Protein AF-A0ABD1NYZ4-F1 (afdb_monomer)

pLDDT: mean 73.75, std 17.17, range [39.59, 96.56]

InterPro domains:
  IPR001878 Zinc finger, CCHC-type [PS50158] (112-127)
  IPR036875 Zinc finger, CCHC-type superfamily [SSF57756] (97-130)

Sequence (150 aa):
MISYLRKKQVLLLPDKYILLRWTKNAKLGYPDDLTAGLSTDDSSSTSLMARHGLLSHKASLIVDDAALTDERSEFLIDSVNIQDPSAVRAKGCGKRLKSGKEKSISKQNSQCRICGQHGHDKRTCPQRSNTEVDQRDDAQDDGTQFYGGD

Structure (mmCIF, N/CA/C/O backbone):
data_AF-A0ABD1NYZ4-F1
#
_entry.id   AF-A0ABD1NYZ4-F1
#
loop_
_atom_site.group_PDB
_atom_site.id
_atom_site.type_symbol
_atom_site.label_atom_id
_atom_site.label_alt_id
_atom_site.label_comp_id
_atom_site.label_asym_id
_atom_site.label_entity_id
_atom_site.label_seq_id
_atom_site.pdbx_PDB_ins_code
_atom_site.Cartn_x
_atom_site.Cartn_y
_atom_site.Cartn_z
_atom_site.occupancy
_atom_site.B_iso_or_equiv
_atom_site.auth_seq_id
_atom_site.auth_comp_id
_atom_site.auth_asym_id
_atom_site.auth_atom_id
_atom_site.pdbx_PDB_model_num
ATOM 1 N N . MET A 1 1 ? -37.259 -21.248 12.635 1.00 60.16 1 MET A N 1
ATOM 2 C CA . MET A 1 1 ? -37.062 -20.158 11.646 1.00 60.16 1 MET A CA 1
ATOM 3 C C . MET A 1 1 ? -36.681 -20.694 10.258 1.00 60.16 1 MET A C 1
ATOM 5 O O . MET A 1 1 ? -37.378 -20.382 9.302 1.00 60.16 1 MET A O 1
ATOM 9 N N . ILE A 1 2 ? -35.682 -21.583 10.135 1.00 54.03 2 ILE A N 1
ATOM 10 C CA . ILE A 1 2 ? -35.291 -22.234 8.857 1.00 54.03 2 ILE A CA 1
ATOM 11 C C . ILE A 1 2 ? -36.443 -23.043 8.217 1.00 54.03 2 ILE A C 1
ATOM 13 O O . ILE A 1 2 ? -36.623 -23.031 7.001 1.00 54.03 2 ILE A O 1
ATOM 17 N N . SER A 1 3 ? -37.293 -23.676 9.029 1.00 61.88 3 SER A N 1
ATOM 18 C CA . SER A 1 3 ? -38.433 -24.483 8.566 1.00 61.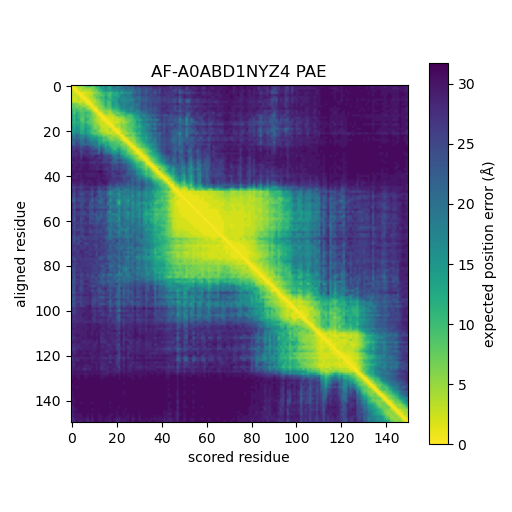88 3 SER A CA 1
ATOM 19 C C . SER A 1 3 ? -39.515 -23.668 7.838 1.00 61.88 3 SER A C 1
ATOM 21 O O . SER A 1 3 ? -40.127 -24.162 6.894 1.00 61.88 3 SER A O 1
ATOM 23 N N . TYR A 1 4 ? -39.728 -22.404 8.228 1.00 66.62 4 TYR A N 1
ATOM 24 C CA . TYR A 1 4 ? -40.695 -21.508 7.576 1.00 66.62 4 TYR A CA 1
ATOM 25 C C . TYR A 1 4 ? -40.203 -21.058 6.192 1.00 66.62 4 TYR A C 1
ATOM 27 O O . TYR A 1 4 ? -40.965 -21.069 5.228 1.00 66.62 4 TYR A O 1
ATOM 35 N N . LEU A 1 5 ? -38.906 -20.755 6.070 1.00 65.56 5 LEU A N 1
ATOM 36 C CA . LEU A 1 5 ? -38.256 -20.379 4.807 1.00 65.56 5 LEU A CA 1
ATOM 37 C C . LEU A 1 5 ? -38.257 -21.534 3.795 1.00 65.56 5 LEU A C 1
ATOM 39 O O . LEU A 1 5 ? -38.518 -21.317 2.612 1.00 65.56 5 LEU A O 1
ATOM 43 N N . ARG A 1 6 ? -38.044 -22.771 4.266 1.00 65.75 6 ARG A N 1
ATOM 44 C CA . ARG A 1 6 ? -38.115 -23.981 3.433 1.00 65.75 6 ARG A CA 1
ATOM 45 C C . ARG A 1 6 ? -39.552 -24.268 2.967 1.00 65.75 6 ARG A C 1
ATOM 47 O O . ARG A 1 6 ? -39.751 -24.589 1.802 1.00 65.75 6 ARG A O 1
ATOM 54 N N . LYS A 1 7 ? -40.561 -24.047 3.826 1.00 69.12 7 LYS A N 1
ATOM 55 C CA . LYS A 1 7 ? -41.994 -24.150 3.468 1.00 69.12 7 LYS A CA 1
ATOM 56 C C . LYS A 1 7 ? -42.437 -23.083 2.456 1.00 69.12 7 LYS A C 1
ATOM 58 O O . LYS A 1 7 ? -43.305 -23.345 1.634 1.00 69.12 7 LYS A O 1
ATOM 63 N N . LYS A 1 8 ? -41.837 -21.891 2.502 1.00 69.75 8 LYS A N 1
ATOM 64 C CA . LYS A 1 8 ? -42.096 -20.782 1.569 1.00 69.75 8 LYS A CA 1
ATOM 65 C C . LYS A 1 8 ? -41.227 -20.823 0.300 1.00 69.75 8 LYS A C 1
ATOM 67 O O . LYS A 1 8 ? -41.276 -19.874 -0.470 1.00 69.75 8 LYS A O 1
ATOM 72 N N . GLN A 1 9 ? -40.437 -21.885 0.097 1.00 64.50 9 GLN A N 1
ATOM 73 C CA . GLN A 1 9 ? -39.496 -22.040 -1.024 1.00 64.50 9 GLN A CA 1
ATOM 74 C C . GLN A 1 9 ? -38.526 -20.856 -1.218 1.00 64.50 9 GLN A C 1
ATOM 76 O O . GLN A 1 9 ? -37.968 -20.677 -2.291 1.00 64.50 9 GLN A O 1
ATOM 81 N N . VAL A 1 10 ? -38.243 -20.066 -0.176 1.00 64.50 10 VAL A N 1
ATOM 82 C CA . VAL A 1 10 ? -37.365 -18.877 -0.286 1.00 64.50 10 VAL A CA 1
ATOM 83 C C . VAL A 1 10 ? -35.892 -19.268 -0.485 1.00 64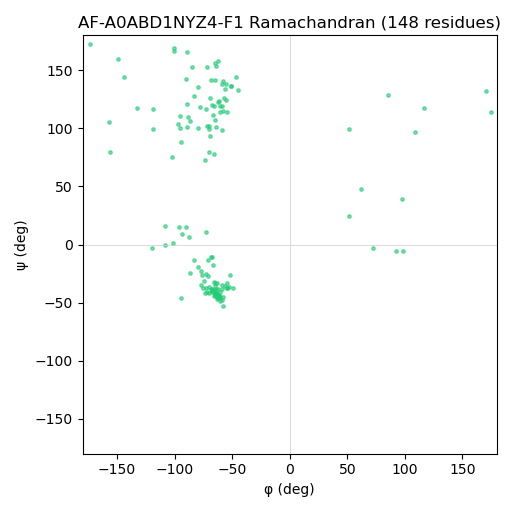.50 10 VAL A C 1
ATOM 85 O O . VAL A 1 10 ? -35.061 -18.440 -0.838 1.00 64.50 10 VAL A O 1
ATOM 88 N N . LEU A 1 11 ? -35.564 -20.543 -0.258 1.00 61.62 11 LEU A N 1
ATOM 89 C CA . LEU A 1 11 ? -34.241 -21.114 -0.523 1.00 61.62 11 LEU A CA 1
ATOM 90 C C . LEU A 1 11 ? -34.056 -21.543 -1.986 1.00 61.62 11 LEU A C 1
ATOM 92 O O . LEU A 1 11 ? -32.930 -21.800 -2.392 1.00 61.62 11 LEU A O 1
ATOM 96 N N . LEU A 1 12 ? -35.138 -21.624 -2.764 1.00 69.19 12 LEU A N 1
ATOM 97 C CA . LEU A 1 12 ? -35.095 -21.879 -4.201 1.00 69.19 12 LEU A CA 1
ATOM 98 C C . LEU A 1 12 ? -35.325 -20.553 -4.909 1.00 69.19 12 LEU A C 1
ATOM 100 O O . LEU A 1 12 ? -36.413 -20.249 -5.392 1.00 69.19 12 LEU A O 1
ATOM 104 N N . LEU A 1 13 ? -34.290 -19.723 -4.898 1.00 68.56 13 LEU A N 1
ATOM 105 C CA . LEU A 1 13 ? -34.295 -18.502 -5.678 1.00 68.56 13 LEU A CA 1
ATOM 106 C C . LEU A 1 13 ? -34.009 -18.900 -7.132 1.00 68.56 13 LEU A C 1
ATOM 108 O O . LEU A 1 13 ? -32.952 -19.479 -7.371 1.00 68.56 13 LEU A O 1
ATOM 112 N N . PRO A 1 14 ? -34.918 -18.648 -8.092 1.00 79.94 14 PRO A N 1
ATOM 113 C CA . PRO A 1 14 ? -34.706 -19.079 -9.467 1.00 79.94 14 PRO A CA 1
ATOM 114 C C . PRO A 1 14 ? -33.384 -18.535 -10.007 1.00 79.94 14 PRO A C 1
ATOM 116 O O . PRO A 1 14 ? -33.092 -17.353 -9.812 1.00 79.94 14 PRO A O 1
ATOM 119 N N . ASP A 1 15 ? -32.626 -19.351 -10.738 1.00 70.12 15 ASP A N 1
ATOM 120 C CA . ASP A 1 15 ? -31.329 -18.948 -11.304 1.00 70.12 15 ASP A CA 1
ATOM 121 C C . ASP A 1 15 ? -31.448 -17.658 -12.120 1.00 70.12 15 ASP A C 1
ATOM 123 O O . ASP A 1 15 ? -30.616 -16.758 -12.021 1.00 70.12 15 ASP A O 1
ATOM 127 N N . LYS A 1 16 ? -32.574 -17.498 -12.829 1.00 70.31 16 LYS A N 1
ATOM 128 C CA . LYS A 1 16 ? -32.924 -16.273 -13.556 1.00 70.31 16 LYS A CA 1
ATOM 129 C C . LYS A 1 16 ? -32.905 -15.027 -12.659 1.00 70.31 16 LYS A C 1
ATOM 131 O O . LYS A 1 16 ? -32.478 -13.973 -13.115 1.00 70.31 16 LYS A O 1
ATOM 136 N N . TYR A 1 17 ? -33.343 -15.126 -11.404 1.00 69.75 17 TYR A N 1
ATOM 137 C CA . TYR A 1 17 ? -33.334 -14.023 -10.439 1.00 69.75 17 TYR A CA 1
ATOM 138 C C . TYR A 1 17 ? -31.924 -13.713 -9.920 1.00 69.75 17 TYR A C 1
ATOM 140 O O . TYR A 1 17 ? -31.566 -12.540 -9.811 1.00 69.75 17 TYR A O 1
ATOM 148 N N . ILE A 1 18 ? -31.111 -14.736 -9.627 1.00 69.44 18 ILE A N 1
ATOM 149 C CA . ILE A 1 18 ? -29.708 -14.553 -9.214 1.00 69.44 18 ILE A CA 1
ATOM 150 C C . ILE A 1 18 ? -28.938 -13.854 -10.336 1.00 69.44 18 ILE A C 1
ATOM 152 O O . ILE A 1 18 ? -28.312 -12.821 -10.094 1.00 69.44 18 ILE A O 1
ATOM 156 N N . LEU A 1 19 ? -29.084 -14.351 -11.568 1.00 69.25 19 LEU A N 1
ATOM 157 C CA . LEU A 1 19 ? -28.507 -13.744 -12.763 1.00 69.25 19 LEU A CA 1
ATOM 158 C C . LEU A 1 19 ? -28.999 -12.305 -12.930 1.00 69.25 19 LEU A C 1
ATOM 160 O O . LEU A 1 19 ? -28.179 -11.404 -12.953 1.00 69.25 19 LEU A O 1
ATOM 164 N N . LEU A 1 20 ? -30.310 -12.043 -12.918 1.00 68.94 20 LEU A N 1
ATOM 165 C CA . LEU A 1 20 ? -30.860 -10.684 -13.049 1.00 68.94 20 LEU A CA 1
ATOM 166 C C . LEU A 1 20 ? -30.340 -9.703 -11.995 1.00 68.94 20 LEU A C 1
ATOM 168 O O . LEU A 1 20 ? -30.162 -8.529 -12.305 1.00 68.94 20 LEU A O 1
ATOM 172 N N . ARG A 1 21 ? -30.101 -10.154 -10.761 1.00 70.06 21 ARG A N 1
ATOM 173 C CA . ARG A 1 21 ? -29.555 -9.307 -9.694 1.00 70.06 21 ARG A CA 1
ATOM 174 C C . ARG A 1 21 ? -28.058 -9.050 -9.867 1.00 70.06 21 ARG A C 1
ATOM 176 O O . ARG A 1 21 ? -27.614 -7.942 -9.587 1.00 70.06 21 ARG A O 1
ATOM 183 N N . TRP A 1 22 ? -27.298 -10.042 -10.325 1.00 61.38 22 TRP A N 1
ATOM 184 C CA . TRP A 1 22 ? -25.841 -9.954 -10.478 1.00 61.38 22 TRP A CA 1
ATOM 185 C C . TRP A 1 22 ? -25.411 -9.366 -11.829 1.00 61.38 22 TRP A C 1
ATOM 187 O O . TRP A 1 22 ? -24.354 -8.756 -11.923 1.00 61.38 22 TRP A O 1
ATOM 197 N N . THR A 1 23 ? -26.248 -9.464 -12.863 1.00 66.44 23 THR A N 1
ATOM 198 C CA . THR A 1 23 ? -25.990 -8.923 -14.204 1.00 66.44 23 THR A CA 1
ATOM 199 C C . THR A 1 23 ? -26.727 -7.616 -14.476 1.00 66.44 23 THR A C 1
ATOM 201 O O . THR A 1 23 ? -26.609 -7.090 -15.583 1.00 66.44 23 THR A O 1
ATOM 204 N N . LYS A 1 24 ? -27.497 -7.075 -13.515 1.00 63.28 24 LYS A N 1
ATOM 205 C CA . LYS A 1 24 ? -28.310 -5.858 -13.721 1.00 63.28 24 LYS A CA 1
ATOM 206 C C . LYS A 1 24 ? -27.481 -4.680 -14.241 1.00 63.28 24 LYS A C 1
ATOM 208 O O . LYS A 1 24 ? -27.969 -3.918 -15.064 1.00 63.28 24 LYS A O 1
ATOM 213 N N . ASN A 1 25 ? -26.220 -4.603 -13.815 1.00 54.59 25 ASN A N 1
ATOM 214 C CA . ASN A 1 25 ? -25.273 -3.570 -14.235 1.00 54.59 25 ASN A CA 1
ATOM 215 C C . ASN A 1 25 ? -24.175 -4.102 -15.176 1.00 54.59 25 ASN A C 1
ATOM 217 O O . ASN A 1 25 ? -23.340 -3.326 -15.616 1.00 54.59 25 ASN A O 1
ATOM 221 N N . ALA A 1 26 ? -24.170 -5.399 -15.508 1.00 57.84 26 ALA A N 1
ATOM 222 C CA . ALA A 1 26 ? -23.197 -5.988 -16.439 1.00 57.84 26 ALA A CA 1
ATOM 223 C C . ALA A 1 26 ? -23.555 -5.721 -17.912 1.00 57.84 26 ALA A C 1
ATOM 225 O O . ALA A 1 26 ? -22.702 -5.817 -18.784 1.00 57.84 26 ALA A O 1
ATOM 226 N N . LYS A 1 27 ? -24.825 -5.386 -18.187 1.00 56.62 27 LYS A N 1
ATOM 227 C CA . LYS A 1 27 ? -25.322 -4.981 -19.512 1.00 56.62 27 LYS A CA 1
ATOM 228 C C . LYS A 1 27 ? -25.328 -3.464 -19.728 1.00 56.62 27 LYS A C 1
ATOM 230 O O . LYS A 1 27 ? -25.902 -3.011 -20.716 1.00 56.62 27 LYS A O 1
ATOM 235 N N . LEU A 1 28 ? -24.735 -2.674 -18.827 1.00 52.94 28 LEU A N 1
ATOM 236 C CA . LEU A 1 28 ? -24.455 -1.278 -19.149 1.00 52.94 28 LEU A CA 1
ATOM 237 C C . LEU A 1 28 ? -23.299 -1.304 -20.154 1.00 52.94 28 LEU A C 1
ATOM 239 O O . LEU A 1 28 ? -22.177 -1.651 -19.798 1.00 52.94 28 LEU A O 1
ATOM 243 N N . GLY A 1 29 ? -23.659 -1.111 -21.422 1.00 47.03 29 GLY A N 1
ATOM 244 C CA . GLY A 1 29 ? -22.849 -1.430 -22.588 1.00 47.03 29 GLY A CA 1
ATOM 245 C C . GLY A 1 29 ? -21.436 -0.871 -22.519 1.00 47.03 29 GLY A C 1
ATOM 246 O O . GLY A 1 29 ? -21.222 0.277 -22.148 1.00 47.03 29 GLY A O 1
ATOM 247 N N . TYR A 1 30 ? -20.503 -1.728 -22.909 1.00 51.66 30 TYR A N 1
ATOM 248 C CA . TYR A 1 30 ? -19.172 -1.384 -23.374 1.00 51.66 30 TYR A CA 1
ATOM 249 C C . TYR A 1 30 ? -19.314 -0.508 -24.630 1.00 51.66 30 TYR A C 1
ATOM 251 O O . TYR A 1 30 ? -19.838 -1.004 -25.632 1.00 51.66 30 TYR A O 1
ATOM 259 N N . PRO A 1 31 ? -18.921 0.778 -24.602 1.00 49.06 31 PRO A N 1
ATOM 260 C CA . PRO A 1 31 ? -18.656 1.510 -25.825 1.00 49.06 31 PRO A CA 1
ATOM 261 C C . PRO A 1 31 ? -17.372 0.921 -26.405 1.00 49.06 31 PRO A C 1
ATOM 263 O O . PRO A 1 31 ? -16.272 1.145 -25.900 1.00 49.06 31 PRO A O 1
ATOM 266 N N . ASP A 1 32 ? -17.570 0.088 -27.414 1.00 50.09 32 ASP A N 1
ATOM 267 C CA . ASP A 1 32 ? -16.547 -0.373 -28.333 1.00 50.09 32 ASP A CA 1
ATOM 268 C C . ASP A 1 32 ? -16.144 0.833 -29.195 1.00 50.09 32 ASP A C 1
ATOM 270 O O . ASP A 1 32 ? -16.837 1.165 -30.152 1.00 50.09 32 ASP A O 1
ATOM 274 N N . ASP A 1 33 ? -15.105 1.561 -28.781 1.00 43.81 33 ASP A N 1
ATOM 275 C CA . ASP A 1 33 ? -14.266 2.351 -29.690 1.00 43.81 33 ASP A CA 1
ATOM 276 C C . ASP A 1 33 ? -12.886 2.572 -29.054 1.00 43.81 33 ASP A C 1
ATOM 278 O O . ASP A 1 33 ? -12.564 3.590 -28.432 1.00 43.81 33 ASP A O 1
ATOM 282 N N . LEU A 1 34 ? -12.058 1.535 -29.151 1.00 60.62 34 LEU A N 1
ATOM 283 C CA . LEU A 1 34 ? -10.615 1.695 -29.080 1.00 60.62 34 LEU A CA 1
ATOM 284 C C . LEU A 1 34 ? -10.219 2.603 -30.251 1.00 60.62 34 LEU A C 1
ATOM 286 O O . LEU A 1 34 ? -10.370 2.189 -31.392 1.00 60.62 34 LEU A O 1
ATOM 290 N N . THR A 1 35 ? -9.627 3.766 -29.956 1.00 52.69 35 THR A N 1
ATOM 291 C CA . THR A 1 35 ? -8.904 4.667 -30.889 1.00 52.69 35 THR A CA 1
ATOM 292 C C . THR A 1 35 ? -9.625 5.886 -31.488 1.00 52.69 35 THR A C 1
ATOM 294 O O . THR A 1 35 ? -9.299 6.304 -32.594 1.00 52.69 35 THR A O 1
ATOM 297 N N . ALA A 1 36 ? -10.454 6.600 -30.723 1.00 39.69 36 ALA A N 1
ATOM 298 C CA . ALA A 1 36 ? -10.799 7.986 -31.068 1.00 39.69 36 ALA A CA 1
ATOM 299 C C . ALA A 1 36 ? -10.359 8.965 -29.968 1.00 39.69 36 ALA A C 1
ATOM 301 O O . ALA A 1 36 ? -11.016 9.101 -28.946 1.00 39.69 36 ALA A O 1
ATOM 302 N N . GLY A 1 37 ? -9.215 9.620 -30.197 1.00 43.38 37 GLY A N 1
ATOM 303 C CA . GLY A 1 37 ? -8.828 10.906 -29.606 1.00 43.38 37 GLY A CA 1
ATOM 304 C C . GLY A 1 37 ? -8.914 11.027 -28.084 1.00 43.38 37 GLY A C 1
ATOM 305 O O . GLY A 1 37 ? -9.951 11.391 -27.540 1.00 43.38 37 GLY A O 1
ATOM 306 N N . LEU A 1 38 ? -7.775 10.879 -27.397 1.00 50.47 38 LEU A N 1
ATOM 307 C CA . LEU A 1 38 ? -7.575 11.539 -26.105 1.00 50.47 38 LEU A CA 1
ATOM 308 C C . LEU A 1 38 ? -7.542 13.055 -26.352 1.00 50.47 38 LEU A C 1
ATOM 310 O O . LEU A 1 38 ? -6.479 13.668 -26.424 1.00 50.47 38 LEU A O 1
ATOM 314 N N . SER A 1 39 ? -8.721 13.640 -26.531 1.00 39.59 39 SER A N 1
ATOM 315 C CA . SER A 1 39 ? -8.952 15.054 -26.311 1.00 39.59 39 SER A CA 1
ATOM 316 C C . SER A 1 39 ? -8.772 15.287 -24.818 1.00 39.59 39 SER A C 1
ATOM 318 O O . SER A 1 39 ? -9.414 14.662 -23.973 1.00 39.59 39 SER A O 1
ATOM 320 N N . THR A 1 40 ? -7.809 16.134 -24.483 1.00 55.38 40 THR A N 1
ATOM 321 C CA . THR A 1 40 ? -7.645 16.695 -23.148 1.00 55.38 40 THR A CA 1
ATOM 322 C C . THR A 1 40 ? -8.732 17.735 -22.917 1.00 55.38 40 THR A C 1
ATOM 324 O O . THR A 1 40 ? -8.458 18.930 -22.927 1.00 55.38 40 THR A O 1
ATOM 327 N N . ASP A 1 41 ? -9.961 17.283 -22.723 1.00 61.78 41 ASP A N 1
ATOM 328 C CA . ASP A 1 41 ? -11.039 18.075 -22.154 1.00 61.78 41 ASP A CA 1
ATOM 329 C C . ASP A 1 41 ? -12.094 17.134 -21.564 1.00 61.78 41 ASP A C 1
ATOM 331 O O . ASP A 1 41 ? -12.802 16.415 -22.250 1.00 61.78 41 ASP A O 1
ATOM 335 N N . ASP A 1 42 ? -12.128 17.037 -20.242 1.00 46.94 42 ASP A N 1
ATOM 336 C CA . ASP A 1 42 ? -13.228 17.619 -19.478 1.00 46.94 42 ASP A CA 1
ATOM 337 C C . ASP A 1 42 ? -13.143 17.149 -18.022 1.00 46.94 42 ASP A C 1
ATOM 339 O O . ASP A 1 42 ? -12.967 15.974 -17.675 1.00 46.94 42 ASP A O 1
ATOM 343 N N . SER A 1 43 ? -13.274 18.136 -17.154 1.00 66.50 43 SER A N 1
ATOM 344 C CA . SER A 1 43 ? -13.605 17.968 -15.757 1.00 66.50 43 SER A CA 1
ATOM 345 C C . SER A 1 43 ? -14.951 17.255 -15.639 1.00 66.50 43 SER A C 1
ATOM 347 O O . SER A 1 43 ? -15.974 17.916 -15.678 1.00 66.50 43 SER A O 1
ATOM 349 N N . SER A 1 44 ? -14.983 15.940 -15.405 1.00 64.38 44 SER A N 1
ATOM 350 C CA . SER A 1 44 ? -15.990 15.286 -14.547 1.00 64.38 44 SER A CA 1
ATOM 351 C C . SER A 1 44 ? -15.830 13.763 -14.591 1.00 64.38 44 SER A C 1
ATOM 353 O O . SER A 1 44 ? -16.107 13.105 -15.586 1.00 64.38 44 SER A O 1
ATOM 355 N N . SER A 1 45 ? -15.461 13.180 -13.450 1.00 59.97 45 SER A N 1
ATOM 356 C CA . SER A 1 45 ? -15.853 11.814 -13.071 1.00 59.97 45 SER A CA 1
ATOM 357 C C . SER A 1 45 ? -15.398 10.649 -13.970 1.00 59.97 45 SER A C 1
ATOM 359 O O . SER A 1 45 ? -16.178 9.732 -14.235 1.00 59.97 45 SER A O 1
ATOM 361 N N . THR A 1 46 ? -14.119 10.575 -14.356 1.00 68.00 46 THR A N 1
ATOM 362 C CA . THR A 1 46 ? -13.577 9.289 -14.832 1.00 68.00 46 THR A CA 1
ATOM 363 C C . THR A 1 46 ? -13.531 8.311 -13.652 1.00 68.00 46 THR A C 1
ATOM 365 O O . THR A 1 46 ? -12.923 8.575 -12.606 1.00 68.00 46 THR A O 1
ATOM 368 N N . SER A 1 47 ? -14.245 7.185 -13.783 1.00 87.31 47 SER A N 1
ATOM 369 C CA . SER A 1 47 ? -14.309 6.133 -12.758 1.00 87.31 47 SER A CA 1
ATOM 370 C C . SER A 1 47 ? -12.907 5.793 -12.246 1.00 87.31 47 SER A C 1
ATOM 372 O O . SER A 1 47 ? -11.947 5.782 -13.016 1.00 87.31 47 SER A O 1
ATOM 374 N N . LEU A 1 48 ? -12.769 5.479 -10.953 1.00 92.12 48 LEU A N 1
ATOM 375 C CA . LEU A 1 48 ? -11.487 5.054 -10.373 1.00 92.12 48 LEU A CA 1
ATOM 376 C C . LEU A 1 48 ? -10.826 3.942 -11.202 1.00 92.12 48 LEU A C 1
ATOM 378 O O . LEU A 1 48 ? -9.616 3.967 -11.394 1.00 92.12 48 LEU A O 1
ATOM 382 N N . MET A 1 49 ? -11.624 3.022 -11.749 1.00 90.31 49 MET A N 1
ATOM 383 C CA . MET A 1 49 ? -11.141 1.957 -12.631 1.00 90.31 49 MET A CA 1
ATOM 384 C C . MET A 1 49 ? -10.617 2.486 -13.969 1.00 90.31 49 MET A C 1
ATOM 386 O O . MET A 1 49 ? -9.577 2.030 -14.428 1.00 90.31 49 MET A O 1
ATOM 390 N N . ALA A 1 50 ? -11.284 3.477 -14.566 1.00 88.62 50 ALA A N 1
ATOM 391 C CA . ALA A 1 50 ? -10.821 4.110 -15.800 1.00 88.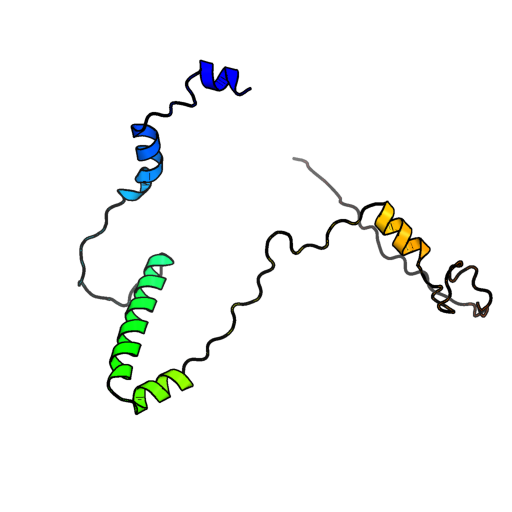62 50 ALA A CA 1
ATOM 392 C C . ALA A 1 50 ? -9.494 4.854 -15.575 1.00 88.62 50 ALA A C 1
ATOM 394 O O . ALA A 1 50 ? -8.553 4.693 -16.350 1.00 88.62 50 ALA A O 1
ATOM 395 N N . ARG A 1 51 ? -9.377 5.592 -14.460 1.00 92.25 51 ARG A N 1
ATOM 396 C CA . ARG A 1 51 ? -8.123 6.257 -14.062 1.00 92.25 51 ARG A CA 1
ATOM 397 C C . ARG A 1 51 ? -6.997 5.255 -13.835 1.00 92.25 51 ARG A C 1
ATOM 399 O O . ARG A 1 51 ? -5.893 5.458 -14.329 1.00 92.25 51 ARG A O 1
ATOM 406 N N . HIS A 1 52 ? -7.287 4.167 -13.123 1.00 93.62 52 HIS A N 1
ATOM 407 C CA . HIS A 1 52 ? -6.323 3.098 -12.889 1.00 93.62 52 HIS A CA 1
ATOM 408 C C . HIS A 1 52 ? -5.867 2.452 -14.203 1.00 93.62 52 HIS A C 1
ATOM 410 O O . HIS A 1 52 ? -4.672 2.260 -14.401 1.00 93.62 52 HIS A O 1
ATOM 416 N N . GLY A 1 53 ? -6.797 2.158 -15.117 1.00 94.06 53 GLY A N 1
ATOM 417 C CA . GLY A 1 53 ? -6.482 1.596 -16.431 1.00 94.06 53 GLY A CA 1
ATOM 418 C C . GLY A 1 53 ? -5.543 2.489 -17.242 1.00 94.06 53 GLY A C 1
ATOM 419 O O . GLY A 1 53 ? -4.524 2.013 -17.735 1.00 94.06 53 GLY A O 1
ATOM 420 N N . LEU A 1 54 ? -5.830 3.793 -17.314 1.00 93.81 54 LEU A N 1
ATOM 421 C CA . LEU A 1 54 ? -4.984 4.751 -18.031 1.00 93.81 54 LEU A CA 1
ATOM 422 C C . LEU A 1 54 ? -3.578 4.858 -17.423 1.00 93.81 54 LEU A C 1
ATOM 424 O O . LEU A 1 54 ? -2.589 4.811 -18.153 1.00 93.81 54 LEU A O 1
ATOM 428 N N . LEU A 1 55 ? -3.485 4.984 -16.094 1.00 94.62 55 LEU A N 1
ATOM 429 C CA . LEU A 1 55 ? -2.202 5.051 -15.387 1.00 94.62 55 LEU A CA 1
ATOM 430 C C . LEU A 1 55 ? -1.388 3.773 -15.590 1.00 94.62 55 LEU A C 1
ATOM 432 O O . LEU A 1 55 ? -0.198 3.849 -15.876 1.00 94.62 55 LEU A O 1
ATOM 436 N N . SER A 1 56 ? -2.038 2.611 -15.502 1.00 96.00 56 SER A N 1
ATOM 437 C CA . SER A 1 56 ? -1.399 1.313 -15.716 1.00 96.00 56 SER A CA 1
ATOM 438 C C . SER A 1 56 ? -0.851 1.178 -17.134 1.00 96.00 56 SER A C 1
ATOM 440 O O . SER A 1 56 ? 0.282 0.739 -17.305 1.00 96.00 56 SER A O 1
ATOM 442 N N . HIS A 1 57 ? -1.627 1.571 -18.146 1.00 95.38 57 HIS A N 1
ATOM 443 C CA . HIS A 1 57 ? -1.177 1.545 -19.536 1.00 95.38 57 HIS A CA 1
ATOM 444 C C . HIS A 1 57 ? -0.009 2.511 -19.766 1.00 95.38 57 HIS A C 1
ATOM 446 O O . HIS A 1 57 ? 0.991 2.161 -20.383 1.00 95.38 57 HIS A O 1
ATOM 452 N N . LYS A 1 58 ? -0.092 3.736 -19.232 1.00 95.94 58 LYS A N 1
ATOM 453 C CA . LYS A 1 58 ? 1.001 4.703 -19.369 1.00 95.94 58 LYS A CA 1
ATOM 454 C C . LYS A 1 58 ? 2.279 4.226 -18.674 1.00 95.94 58 LYS A C 1
ATOM 456 O O . LYS A 1 58 ? 3.359 4.432 -19.220 1.00 95.94 58 LYS A O 1
ATOM 461 N N . ALA A 1 59 ? 2.155 3.588 -17.511 1.00 95.62 59 ALA A N 1
ATOM 462 C CA . ALA A 1 59 ? 3.281 3.006 -16.794 1.00 95.62 59 ALA A CA 1
ATOM 463 C C . ALA A 1 59 ? 3.938 1.868 -17.586 1.00 95.62 59 ALA A C 1
ATOM 465 O O . ALA A 1 59 ? 5.162 1.842 -17.661 1.00 95.62 59 ALA A O 1
ATOM 466 N N . SER A 1 60 ? 3.161 0.980 -18.226 1.00 96.19 60 SER A N 1
ATOM 467 C CA . SER A 1 60 ? 3.742 -0.112 -19.023 1.00 96.19 60 SER A CA 1
ATOM 468 C C . SER A 1 60 ? 4.576 0.421 -20.183 1.00 96.19 60 SER A C 1
ATOM 470 O O . SER A 1 60 ? 5.709 0.001 -20.346 1.00 96.19 60 SER A O 1
ATOM 472 N N . LEU A 1 61 ? 4.073 1.425 -20.910 1.00 96.31 61 LEU A N 1
ATOM 473 C CA . LEU A 1 61 ? 4.818 2.037 -22.014 1.00 96.31 61 LEU A CA 1
ATOM 474 C C . LEU A 1 61 ? 6.160 2.632 -21.566 1.00 96.31 61 LEU A C 1
ATOM 476 O O . LEU A 1 61 ? 7.139 2.564 -22.300 1.00 96.31 61 LEU A O 1
ATOM 480 N N . ILE A 1 62 ? 6.200 3.237 -20.377 1.00 94.88 62 ILE A N 1
ATOM 481 C CA . ILE A 1 62 ? 7.427 3.814 -19.815 1.00 94.88 62 ILE A CA 1
ATOM 482 C C . ILE A 1 62 ? 8.411 2.706 -19.420 1.00 94.88 62 ILE A C 1
ATOM 484 O O . ILE A 1 62 ? 9.603 2.828 -19.687 1.00 94.88 62 ILE A O 1
ATOM 488 N N . VAL A 1 63 ? 7.914 1.624 -18.815 1.00 95.75 63 VAL A N 1
ATOM 489 C CA . VAL A 1 63 ? 8.732 0.454 -18.470 1.00 95.75 63 VAL A CA 1
ATOM 490 C C . VAL A 1 63 ? 9.302 -0.197 -19.730 1.00 95.75 63 VAL A C 1
ATOM 492 O O . VAL A 1 63 ? 10.498 -0.466 -19.773 1.00 95.75 63 VAL A O 1
ATOM 495 N N . ASP A 1 64 ? 8.479 -0.389 -20.762 1.00 96.19 64 ASP A N 1
ATOM 496 C CA . ASP A 1 64 ? 8.892 -0.991 -22.030 1.00 96.19 64 ASP A CA 1
ATOM 497 C C . ASP A 1 64 ? 9.956 -0.136 -22.748 1.00 96.19 64 ASP A C 1
ATOM 499 O O . ASP A 1 64 ? 10.942 -0.681 -23.238 1.00 96.19 64 ASP A O 1
ATOM 503 N N . ASP A 1 65 ? 9.811 1.198 -22.778 1.00 94.19 65 ASP A N 1
ATOM 504 C CA . ASP A 1 65 ? 10.803 2.111 -23.381 1.00 94.19 65 ASP A CA 1
ATOM 505 C C . ASP A 1 65 ? 12.130 2.146 -22.606 1.00 94.19 65 ASP A C 1
ATOM 507 O O . ASP A 1 65 ? 13.206 2.211 -23.207 1.00 94.19 65 ASP A O 1
ATOM 511 N N . ALA A 1 66 ? 12.077 2.087 -21.275 1.00 94.75 66 ALA A N 1
ATOM 512 C CA . ALA A 1 66 ? 13.282 2.062 -20.457 1.00 94.75 66 ALA A CA 1
ATOM 513 C C . ALA A 1 66 ? 13.985 0.706 -20.459 1.00 94.75 66 ALA A C 1
ATOM 515 O O . ALA A 1 66 ? 15.197 0.667 -20.297 1.00 94.75 66 ALA A O 1
ATOM 516 N N . ALA A 1 67 ? 13.261 -0.389 -20.699 1.00 95.69 67 ALA A N 1
ATOM 517 C CA . ALA A 1 67 ? 13.847 -1.719 -20.843 1.00 95.69 67 ALA A CA 1
ATOM 518 C C . ALA A 1 67 ? 14.716 -1.866 -22.107 1.00 95.69 67 ALA A C 1
ATOM 520 O O . ALA A 1 67 ? 15.425 -2.861 -22.248 1.00 95.69 67 ALA A O 1
ATOM 521 N N . LEU A 1 68 ? 14.670 -0.899 -23.032 1.00 95.12 68 LEU A N 1
ATOM 522 C CA . LEU A 1 68 ? 15.484 -0.918 -24.247 1.00 95.12 68 LEU A CA 1
ATOM 523 C C . LEU A 1 68 ? 16.968 -0.629 -23.989 1.00 95.12 68 LEU A C 1
ATOM 525 O O . LEU A 1 68 ? 17.792 -1.037 -24.807 1.00 95.12 68 LEU A O 1
ATOM 529 N N . THR A 1 69 ? 17.320 0.082 -22.910 1.00 96.56 69 THR A N 1
ATOM 530 C CA . THR A 1 69 ? 18.724 0.368 -22.571 1.00 96.56 69 THR A CA 1
ATOM 531 C C . THR A 1 69 ? 18.959 0.358 -21.063 1.00 96.56 69 THR A C 1
ATOM 533 O O . THR A 1 69 ? 18.120 0.817 -20.283 1.00 96.56 69 THR A O 1
ATOM 536 N N . ASP A 1 70 ? 20.130 -0.121 -20.646 1.00 93.94 70 ASP A N 1
ATOM 537 C CA . ASP A 1 70 ? 20.466 -0.249 -19.227 1.00 93.94 70 ASP A CA 1
ATOM 538 C C . ASP A 1 70 ? 20.477 1.126 -18.532 1.00 93.94 70 ASP A C 1
ATOM 540 O O . ASP A 1 70 ? 19.923 1.272 -17.443 1.00 93.94 70 ASP A O 1
ATOM 544 N N . GLU A 1 71 ? 20.963 2.177 -19.201 1.00 94.19 71 GLU A N 1
ATOM 545 C CA . GLU A 1 71 ? 21.047 3.532 -18.633 1.00 94.19 71 GLU A CA 1
ATOM 546 C C . GLU A 1 71 ? 19.665 4.131 -18.339 1.00 94.19 71 GLU A C 1
ATOM 548 O O . GLU A 1 71 ? 19.474 4.857 -17.360 1.00 94.19 71 GLU A O 1
ATOM 553 N N . ARG A 1 72 ? 18.673 3.835 -19.187 1.00 93.62 72 ARG A N 1
ATOM 554 C CA . ARG A 1 72 ? 17.295 4.296 -18.983 1.00 93.62 72 ARG A CA 1
ATOM 555 C C . ARG A 1 72 ? 16.623 3.544 -17.846 1.00 93.62 72 ARG A C 1
ATOM 557 O O . ARG A 1 72 ? 15.870 4.149 -17.082 1.00 93.62 72 ARG A O 1
ATOM 564 N N . SER A 1 73 ? 16.898 2.248 -17.727 1.00 94.06 73 SER A N 1
ATOM 565 C CA . SER A 1 73 ? 16.362 1.424 -16.648 1.00 94.06 73 SER A CA 1
ATOM 566 C C . SER A 1 73 ? 16.863 1.891 -15.276 1.00 94.06 73 SER A C 1
ATOM 568 O O . SER A 1 73 ? 16.058 2.060 -14.359 1.00 94.06 73 SER A O 1
ATOM 570 N N . GLU A 1 74 ? 18.151 2.223 -15.156 1.00 94.19 74 GLU A N 1
ATOM 571 C CA . GLU A 1 74 ? 18.737 2.761 -13.924 1.00 94.19 74 GLU A CA 1
ATOM 572 C C . GLU A 1 74 ? 18.129 4.117 -13.551 1.00 94.19 74 GLU A C 1
ATOM 574 O O . GLU A 1 74 ? 17.736 4.330 -12.403 1.00 94.19 74 GLU A O 1
ATOM 579 N N . PHE A 1 75 ? 17.967 5.011 -14.531 1.00 93.94 75 PHE A N 1
ATOM 580 C CA . PHE A 1 75 ? 17.336 6.313 -14.315 1.00 93.94 75 PHE A CA 1
ATOM 581 C C . PHE A 1 75 ? 15.884 6.194 -13.825 1.00 93.94 75 PHE A C 1
ATOM 583 O O . PHE A 1 75 ? 15.450 6.933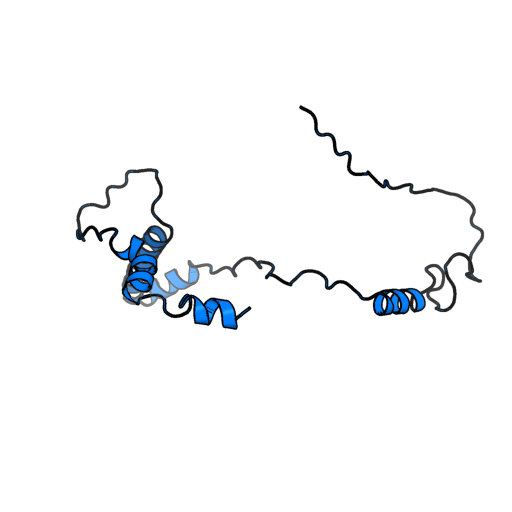 -12.934 1.00 93.94 75 PHE A O 1
ATOM 590 N N . LEU A 1 76 ? 15.106 5.262 -14.384 1.00 93.00 76 LEU A N 1
ATOM 591 C CA . LEU A 1 76 ? 13.740 5.034 -13.918 1.00 93.00 76 LEU A CA 1
ATOM 592 C C . LEU A 1 76 ? 13.694 4.475 -12.494 1.00 93.00 76 LEU A C 1
ATOM 594 O O . LEU A 1 76 ? 12.836 4.888 -11.717 1.00 93.00 76 LEU A O 1
ATOM 598 N N . ILE A 1 77 ? 14.602 3.567 -12.136 1.00 92.44 77 ILE A N 1
ATOM 599 C CA . ILE A 1 77 ? 14.656 2.996 -10.784 1.00 92.44 77 ILE A CA 1
ATOM 600 C C . ILE A 1 77 ? 15.005 4.075 -9.750 1.00 92.44 77 ILE A C 1
ATOM 602 O O . ILE A 1 77 ? 14.369 4.125 -8.700 1.00 92.44 77 ILE A O 1
ATOM 606 N N . ASP A 1 78 ? 15.959 4.958 -10.054 1.00 93.31 78 ASP A N 1
ATOM 607 C CA . ASP A 1 78 ? 16.366 6.042 -9.148 1.00 93.31 78 ASP A CA 1
ATOM 608 C C . ASP A 1 78 ? 15.283 7.128 -8.998 1.00 93.31 78 ASP A C 1
ATOM 610 O O . ASP A 1 78 ? 15.050 7.663 -7.914 1.00 93.31 78 ASP A O 1
ATOM 614 N N . SER A 1 79 ? 14.556 7.431 -10.077 1.00 89.75 79 SER A N 1
ATOM 615 C CA . SER A 1 79 ? 13.512 8.467 -10.063 1.00 89.75 79 SER A CA 1
ATOM 616 C C . SER A 1 79 ? 12.194 8.035 -9.404 1.00 89.75 79 SER A C 1
ATOM 618 O O . SER A 1 79 ? 11.428 8.891 -8.943 1.00 89.75 79 SER A O 1
ATOM 620 N N . VAL A 1 80 ? 11.899 6.733 -9.326 1.00 91.12 80 VAL A N 1
ATOM 621 C CA . VAL A 1 80 ? 10.655 6.219 -8.735 1.00 91.12 80 VAL A CA 1
ATOM 622 C C . VAL A 1 80 ? 10.823 5.988 -7.231 1.00 91.12 80 VAL A C 1
ATOM 624 O O . VAL A 1 80 ? 11.325 4.965 -6.777 1.00 91.12 80 VAL A O 1
ATOM 627 N N . ASN A 1 81 ? 10.312 6.922 -6.427 1.00 89.62 81 ASN A N 1
ATOM 628 C CA . ASN A 1 81 ? 10.244 6.770 -4.973 1.00 89.62 81 ASN A CA 1
ATOM 629 C C . ASN A 1 81 ? 8.955 6.042 -4.544 1.00 89.62 81 ASN A C 1
ATOM 631 O O . ASN A 1 81 ? 7.869 6.628 -4.556 1.00 89.62 81 ASN A O 1
ATOM 635 N N . ILE A 1 82 ? 9.068 4.774 -4.141 1.00 87.56 82 ILE A N 1
ATOM 636 C CA . ILE A 1 82 ? 7.945 3.981 -3.622 1.00 87.56 82 ILE A CA 1
ATOM 637 C C . ILE A 1 82 ? 7.834 4.203 -2.112 1.00 87.56 82 ILE A C 1
ATOM 639 O O . ILE A 1 82 ? 8.663 3.728 -1.340 1.00 87.56 82 ILE A O 1
ATOM 643 N N . GLN A 1 83 ? 6.786 4.908 -1.688 1.00 88.44 83 GLN A N 1
ATOM 644 C CA . GLN A 1 83 ? 6.461 5.055 -0.270 1.00 88.44 83 GLN A CA 1
ATOM 645 C C . GLN A 1 83 ? 5.530 3.939 0.193 1.00 88.44 83 GLN A C 1
ATOM 647 O O . GLN A 1 83 ? 4.595 3.560 -0.519 1.00 88.44 83 GLN A O 1
ATOM 652 N N . ASP A 1 84 ? 5.745 3.466 1.420 1.00 88.69 84 ASP A N 1
ATOM 653 C CA . ASP A 1 84 ? 4.809 2.554 2.063 1.00 88.69 84 ASP A CA 1
ATOM 654 C C . ASP A 1 84 ? 3.417 3.201 2.163 1.00 88.69 84 ASP A C 1
ATOM 656 O O . ASP A 1 84 ? 3.296 4.388 2.500 1.00 88.69 84 ASP A O 1
ATOM 660 N N . PRO A 1 85 ? 2.340 2.441 1.895 1.00 87.69 85 PRO A N 1
ATOM 661 C CA . PRO A 1 85 ? 0.991 2.949 2.073 1.00 87.69 85 PRO A CA 1
ATOM 662 C C . PRO A 1 85 ? 0.797 3.385 3.528 1.00 87.69 85 PRO A C 1
ATOM 664 O O . PRO A 1 85 ? 1.256 2.723 4.462 1.00 87.69 85 PRO A O 1
ATOM 667 N N . SER A 1 86 ? 0.086 4.496 3.734 1.00 85.38 86 SER A N 1
ATOM 668 C CA . SER A 1 86 ? -0.165 4.995 5.085 1.00 85.38 86 SER A CA 1
ATOM 669 C C . SER A 1 86 ? -0.842 3.916 5.934 1.00 85.38 86 SER A C 1
ATOM 671 O O . SER A 1 86 ? -1.769 3.233 5.491 1.00 85.38 86 SER A O 1
ATOM 673 N N . ALA A 1 87 ? -0.357 3.725 7.163 1.00 84.69 87 ALA A N 1
ATOM 674 C CA . ALA A 1 87 ? -0.878 2.692 8.047 1.00 84.69 87 ALA A CA 1
ATOM 675 C C . ALA A 1 87 ? -2.349 2.980 8.393 1.00 84.69 87 ALA A C 1
ATOM 677 O O . ALA A 1 87 ? -2.665 3.808 9.250 1.00 84.69 87 ALA A O 1
ATOM 678 N N . VAL A 1 88 ? -3.272 2.278 7.733 1.00 84.19 88 VAL A N 1
ATOM 679 C CA . VAL A 1 88 ? -4.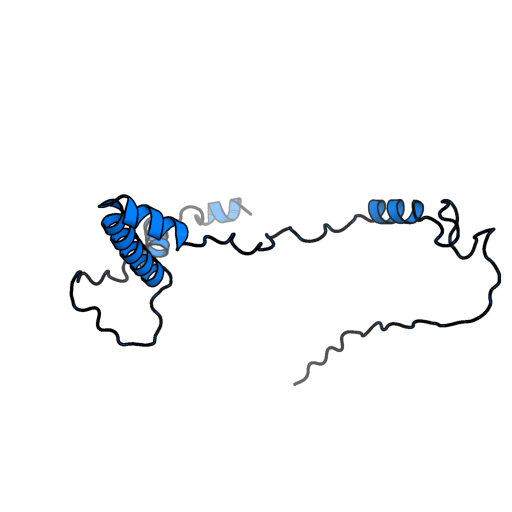701 2.363 8.036 1.00 84.19 88 VAL A CA 1
ATOM 680 C C . VAL A 1 88 ? -5.013 1.432 9.202 1.00 84.19 88 VAL A C 1
ATOM 682 O O . VAL A 1 88 ? -4.705 0.239 9.182 1.00 84.19 88 VAL A O 1
ATOM 685 N N . ARG A 1 89 ? -5.668 1.956 10.243 1.00 83.56 89 ARG A N 1
ATOM 686 C CA . ARG A 1 89 ? -6.134 1.130 11.363 1.00 83.56 89 ARG A CA 1
ATOM 687 C C . ARG A 1 89 ? -7.225 0.179 10.876 1.00 83.56 89 ARG A C 1
ATOM 689 O O . ARG A 1 89 ? -8.340 0.603 10.581 1.00 83.56 89 ARG A O 1
ATOM 696 N N . ALA A 1 90 ? -6.922 -1.113 10.845 1.00 83.75 90 ALA A N 1
ATOM 697 C CA . ALA A 1 90 ? -7.906 -2.135 10.519 1.00 83.75 90 ALA A CA 1
ATOM 698 C C . ALA A 1 90 ? -9.040 -2.194 11.564 1.00 83.75 90 ALA A C 1
ATOM 700 O O . ALA A 1 90 ? -8.862 -1.873 12.748 1.00 83.75 90 ALA A O 1
ATOM 701 N N . LYS A 1 91 ? -10.219 -2.661 11.136 1.00 78.44 91 LYS A N 1
ATOM 702 C CA . LYS A 1 91 ? -11.351 -2.948 12.030 1.00 78.44 91 LYS A CA 1
ATOM 703 C C . LYS A 1 91 ? -10.896 -3.925 13.124 1.00 78.44 91 LYS A C 1
ATOM 705 O O . LYS A 1 91 ? -10.381 -4.992 12.821 1.00 78.44 91 LYS A O 1
ATOM 710 N N . GLY A 1 92 ? -11.077 -3.552 14.393 1.00 77.25 92 GLY A N 1
ATOM 711 C CA . GLY A 1 92 ? -10.611 -4.346 15.541 1.00 77.25 92 GLY A CA 1
ATOM 712 C C . GLY A 1 92 ? -9.276 -3.899 16.155 1.00 77.25 92 GLY A C 1
ATOM 713 O O . GLY A 1 92 ? -8.942 -4.354 17.240 1.00 77.25 92 GLY A O 1
ATOM 714 N N . CYS A 1 93 ? -8.571 -2.925 15.565 1.00 74.00 93 CYS A N 1
ATOM 715 C CA . CYS A 1 93 ? -7.372 -2.283 16.141 1.00 74.00 93 CYS A CA 1
ATOM 716 C C . CYS A 1 93 ? -7.696 -1.319 17.318 1.00 74.00 93 CYS A C 1
ATOM 718 O O . CYS A 1 93 ? -6.878 -0.508 17.761 1.00 74.00 93 CYS A O 1
ATOM 720 N N . GLY A 1 94 ? -8.934 -1.328 17.819 1.00 81.88 94 GLY A N 1
ATOM 721 C CA . GLY A 1 94 ? -9.312 -0.607 19.033 1.00 81.88 94 GLY A CA 1
ATOM 722 C C . GLY A 1 94 ? -8.723 -1.276 20.274 1.00 81.88 94 GLY A C 1
ATOM 723 O O . GLY A 1 94 ? -8.510 -2.487 20.298 1.00 81.88 94 GLY A O 1
ATOM 724 N N . LYS A 1 95 ? -8.494 -0.508 21.347 1.00 82.25 95 LYS A N 1
ATOM 725 C CA . LYS A 1 95 ? -8.168 -1.113 22.644 1.00 82.25 95 LYS A CA 1
ATOM 726 C C . LYS A 1 95 ? -9.324 -2.038 23.034 1.00 82.25 95 LYS A C 1
ATOM 728 O O . LYS A 1 95 ? -10.441 -1.569 23.229 1.00 82.25 95 LYS A O 1
ATOM 733 N N . ARG A 1 96 ? -9.043 -3.333 23.194 1.00 87.31 96 ARG A N 1
ATOM 734 C CA . ARG A 1 96 ? -9.999 -4.304 23.742 1.00 87.31 96 ARG A CA 1
ATOM 735 C C . ARG A 1 96 ? -10.578 -3.783 25.062 1.00 87.31 96 ARG A C 1
ATOM 737 O O . ARG A 1 96 ? -9.826 -3.273 25.907 1.00 87.31 96 ARG A O 1
ATOM 744 N N . LEU A 1 97 ? -11.895 -3.923 25.227 1.00 85.38 97 LEU A N 1
ATOM 745 C CA . LEU A 1 97 ? -12.585 -3.676 26.491 1.00 85.38 97 LEU A CA 1
ATOM 746 C C . LEU A 1 97 ? -12.056 -4.663 27.536 1.00 85.38 97 LEU A C 1
ATOM 748 O O . LEU A 1 97 ? -12.095 -5.874 27.330 1.00 85.38 97 LEU A O 1
ATOM 752 N N . LYS A 1 98 ? -11.528 -4.137 28.642 1.00 84.94 98 LYS A N 1
ATOM 753 C CA . LYS A 1 98 ? -11.034 -4.959 29.751 1.00 84.94 98 LYS A CA 1
ATOM 754 C C . LYS A 1 98 ? -12.220 -5.421 30.589 1.00 84.94 98 LYS A C 1
ATOM 756 O O . LYS A 1 98 ? -13.081 -4.603 30.924 1.00 84.94 98 LYS A O 1
ATOM 761 N N . SER A 1 99 ? -12.224 -6.696 30.963 1.00 85.94 99 SER A N 1
ATOM 762 C CA . SER A 1 99 ? -13.174 -7.265 31.919 1.00 85.94 99 SER A CA 1
ATOM 763 C C . SER A 1 99 ? -13.034 -6.610 33.300 1.00 85.94 99 SER A C 1
ATOM 765 O O . SER A 1 99 ? -11.974 -6.082 33.646 1.00 85.94 99 SER A O 1
ATOM 767 N N . GLY A 1 100 ? -14.085 -6.678 34.124 1.00 89.69 100 GLY A N 1
ATOM 768 C CA . GLY A 1 100 ? -14.048 -6.212 35.515 1.00 89.69 100 GLY A CA 1
ATOM 769 C C . GLY A 1 100 ? -12.914 -6.853 36.322 1.00 89.69 100 GLY A C 1
ATOM 770 O O . GLY A 1 100 ? -12.241 -6.156 37.076 1.00 89.69 100 GLY A O 1
ATOM 771 N N . LYS A 1 101 ? -12.626 -8.142 36.079 1.00 89.25 101 LYS A N 1
ATOM 772 C CA . LYS A 1 101 ? -11.501 -8.864 36.700 1.00 89.25 101 LYS A CA 1
ATOM 773 C C . LYS A 1 101 ? -10.138 -8.300 36.286 1.00 89.25 101 LYS A C 1
ATOM 775 O O . LYS A 1 101 ? -9.253 -8.151 37.116 1.00 89.25 101 LYS A O 1
ATOM 780 N N . GLU A 1 102 ? -9.958 -7.956 35.013 1.00 82.94 102 GLU A N 1
ATOM 781 C CA . GLU A 1 102 ? -8.702 -7.359 34.533 1.00 82.94 102 GLU A CA 1
ATOM 782 C C . GLU A 1 102 ? -8.499 -5.955 35.113 1.00 82.94 102 GLU A C 1
ATOM 784 O O . GLU A 1 102 ? -7.400 -5.606 35.544 1.00 82.94 102 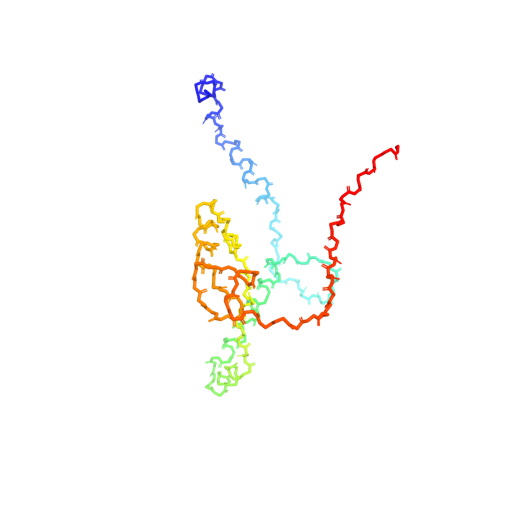GLU A O 1
ATOM 789 N N . LYS A 1 103 ? -9.579 -5.164 35.186 1.00 83.44 103 LYS A N 1
ATOM 790 C CA . LYS A 1 103 ? -9.563 -3.842 35.822 1.00 83.44 103 LYS A CA 1
ATOM 791 C C . LYS A 1 103 ? -9.227 -3.945 37.312 1.00 83.44 103 LYS A C 1
ATOM 793 O O . LYS A 1 103 ? -8.391 -3.178 37.787 1.00 83.44 103 LYS A O 1
ATOM 798 N N . SER A 1 104 ? -9.827 -4.890 38.041 1.00 75.75 104 SER A N 1
ATOM 799 C CA . SER A 1 104 ? -9.549 -5.069 39.468 1.00 75.75 104 SER A CA 1
ATOM 800 C C . SER A 1 104 ? -8.112 -5.529 39.714 1.00 75.75 104 SER A C 1
ATOM 802 O O . SER A 1 104 ? -7.448 -4.918 40.541 1.00 75.75 104 SER A O 1
ATOM 804 N N . ILE A 1 105 ? -7.584 -6.490 38.948 1.00 77.00 105 ILE A N 1
ATOM 805 C CA . ILE A 1 105 ? -6.178 -6.929 39.048 1.00 77.00 105 ILE A CA 1
ATOM 806 C C . ILE A 1 105 ? -5.212 -5.756 38.820 1.00 77.00 105 ILE A C 1
ATOM 808 O O . ILE A 1 105 ? -4.291 -5.562 39.608 1.00 77.00 105 ILE A O 1
ATOM 812 N N . SER A 1 106 ? -5.450 -4.922 37.799 1.00 71.81 106 SER A N 1
ATOM 813 C CA . SER A 1 106 ? -4.604 -3.744 37.539 1.00 71.81 106 SER A CA 1
ATOM 814 C C . SER A 1 106 ? -4.640 -2.711 38.672 1.00 71.81 106 SER A C 1
ATOM 816 O O . SER A 1 106 ? -3.634 -2.069 38.954 1.00 71.81 106 SER A O 1
ATOM 818 N N . LYS A 1 107 ? -5.787 -2.581 39.352 1.00 70.06 107 LYS A N 1
ATOM 819 C CA . LYS A 1 107 ? -5.967 -1.676 40.491 1.00 70.06 107 LYS A CA 1
ATOM 820 C C . LYS A 1 107 ? -5.330 -2.230 41.767 1.00 70.06 107 LYS A C 1
ATOM 822 O O . LYS A 1 107 ? -4.808 -1.461 42.553 1.00 70.06 107 LYS A O 1
ATOM 827 N N . GLN A 1 108 ? -5.345 -3.548 41.967 1.00 65.56 108 GLN A N 1
ATOM 828 C CA . GLN A 1 108 ? -4.657 -4.199 43.090 1.00 65.56 108 GLN A CA 1
ATOM 829 C C . GLN A 1 108 ? -3.131 -4.172 42.924 1.00 65.56 108 GLN A C 1
ATOM 831 O O . GLN A 1 108 ? -2.403 -4.142 43.909 1.00 65.56 108 GLN A O 1
ATOM 836 N N . ASN A 1 109 ? -2.651 -4.122 41.679 1.00 69.31 109 ASN A N 1
ATOM 837 C CA . ASN A 1 109 ? -1.239 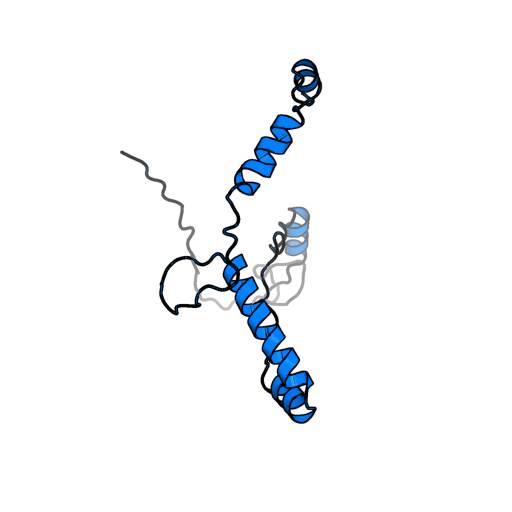-3.942 41.359 1.00 69.31 109 ASN A CA 1
ATOM 838 C C . ASN A 1 109 ? -0.844 -2.460 41.209 1.00 69.31 109 ASN A C 1
ATOM 840 O O . ASN A 1 109 ? 0.203 -2.151 40.642 1.00 69.31 109 ASN A O 1
ATOM 844 N N . SER A 1 110 ? -1.686 -1.521 41.663 1.00 78.75 110 SER A N 1
ATOM 845 C CA . SER A 1 110 ? -1.332 -0.107 41.621 1.00 78.75 110 SER A CA 1
ATOM 846 C C . SER A 1 110 ? -0.271 0.180 42.676 1.00 78.75 110 SER A C 1
ATOM 848 O O . SER A 1 110 ? -0.523 0.053 43.875 1.00 78.75 110 SER A O 1
ATOM 850 N N . GLN A 1 111 ? 0.904 0.584 42.218 1.00 87.44 111 GLN A N 1
ATOM 851 C CA . GLN A 1 111 ? 1.977 1.070 43.072 1.00 87.44 111 GLN A CA 1
ATOM 852 C C . GLN A 1 111 ? 1.593 2.415 43.685 1.00 87.44 111 GLN A C 1
ATOM 854 O O . GLN A 1 111 ? 0.996 3.274 43.026 1.00 87.44 111 GLN A O 1
ATOM 859 N N . CYS A 1 112 ? 1.962 2.616 44.946 1.00 86.69 112 CYS A N 1
ATOM 860 C CA . CYS A 1 112 ? 1.856 3.910 45.590 1.00 86.69 112 CYS A CA 1
ATOM 861 C C . CYS A 1 112 ? 2.652 4.948 44.787 1.00 86.69 112 CYS A C 1
ATOM 863 O O . CYS A 1 112 ? 3.844 4.780 44.550 1.00 86.69 112 CYS A O 1
ATOM 865 N N . ARG A 1 113 ? 2.021 6.063 44.404 1.00 84.88 113 ARG A N 1
ATOM 866 C CA . ARG A 1 113 ? 2.690 7.117 43.614 1.00 84.88 113 ARG A CA 1
ATOM 867 C C . ARG A 1 113 ? 3.787 7.875 44.373 1.00 84.88 113 ARG A C 1
ATOM 869 O O . ARG A 1 113 ? 4.496 8.655 43.756 1.00 84.88 113 ARG A O 1
ATOM 876 N N . ILE A 1 114 ? 3.885 7.683 45.690 1.00 86.31 114 ILE A N 1
ATOM 877 C CA . ILE A 1 114 ? 4.874 8.352 46.547 1.00 86.31 114 ILE A CA 1
ATOM 878 C C . ILE A 1 114 ? 6.119 7.476 46.723 1.00 86.31 114 ILE A C 1
ATOM 880 O O . ILE A 1 114 ? 7.229 7.972 46.595 1.00 86.31 114 ILE A O 1
ATOM 884 N N . CYS A 1 115 ? 5.953 6.179 47.003 1.00 87.00 115 CYS A N 1
ATOM 885 C CA . CYS A 1 115 ? 7.073 5.284 47.330 1.00 87.00 115 CYS A CA 1
ATOM 886 C C . CYS A 1 115 ? 7.250 4.102 46.362 1.00 87.00 115 CYS A C 1
ATOM 888 O O . CYS A 1 115 ? 8.161 3.299 46.539 1.00 87.00 115 CYS A O 1
ATOM 890 N N . GLY A 1 116 ? 6.364 3.942 45.374 1.00 85.19 116 GLY A N 1
ATOM 891 C CA . GLY A 1 116 ? 6.402 2.857 44.388 1.00 85.19 116 GLY A CA 1
ATOM 892 C C . GLY A 1 116 ? 6.016 1.470 44.919 1.00 85.19 116 GLY A C 1
ATOM 893 O O . GLY A 1 116 ? 5.950 0.522 44.144 1.00 85.19 116 GLY A O 1
ATOM 894 N N . GLN A 1 117 ? 5.744 1.322 46.218 1.00 83.88 117 GLN A N 1
ATOM 895 C CA . GLN A 1 117 ? 5.416 0.028 46.827 1.00 83.88 117 GLN A CA 1
ATOM 896 C C . GLN A 1 117 ? 3.925 -0.317 46.683 1.00 83.88 117 GLN A C 1
ATOM 898 O O . GLN A 1 117 ? 3.074 0.569 46.599 1.00 83.88 117 GLN A O 1
ATOM 903 N N . HIS A 1 118 ? 3.604 -1.612 46.661 1.00 84.12 118 HIS A N 1
ATOM 904 C CA . HIS A 1 118 ? 2.229 -2.122 46.559 1.00 84.12 118 HIS A CA 1
ATOM 905 C C . HIS A 1 118 ? 1.596 -2.302 47.953 1.00 84.12 118 HIS A C 1
ATOM 907 O O . HIS A 1 118 ? 2.289 -2.292 48.970 1.00 84.12 118 HIS A O 1
ATOM 913 N N . GLY A 1 119 ? 0.272 -2.480 48.012 1.00 83.44 119 GLY A N 1
ATOM 914 C CA . GLY A 1 119 ? -0.466 -2.744 49.260 1.00 83.44 119 GLY A CA 1
ATOM 915 C C . GLY A 1 119 ? -1.016 -1.505 49.976 1.00 83.44 119 GLY A C 1
ATOM 916 O O . GLY A 1 119 ? -1.766 -1.643 50.938 1.00 83.44 119 GLY A O 1
ATOM 917 N N . HIS A 1 120 ? -0.707 -0.299 49.496 1.00 84.94 120 HIS A N 1
ATOM 918 C CA . HIS A 1 120 ? -1.296 0.953 49.973 1.00 84.94 120 HIS A CA 1
ATOM 919 C C . HIS A 1 120 ? -1.375 1.990 48.841 1.00 84.94 120 HIS A C 1
ATOM 921 O O . HIS A 1 120 ? -0.664 1.888 47.843 1.00 84.94 120 HIS A O 1
ATOM 927 N N . ASP A 1 121 ? -2.233 3.001 48.994 1.00 83.50 121 ASP A N 1
ATOM 928 C CA . ASP A 1 121 ? -2.322 4.134 48.062 1.00 83.50 121 ASP A CA 1
ATOM 929 C C . ASP A 1 121 ? -1.570 5.350 48.634 1.00 83.50 121 ASP A C 1
ATOM 931 O O . ASP A 1 121 ? -1.230 5.394 49.816 1.00 83.50 121 ASP A O 1
ATOM 935 N N . LYS A 1 122 ? -1.357 6.393 47.826 1.00 84.62 122 LYS A N 1
ATOM 936 C CA . LYS A 1 122 ? -0.671 7.638 48.216 1.00 84.62 122 LYS A CA 1
ATOM 937 C C . LYS A 1 122 ? -1.229 8.287 49.493 1.00 84.62 122 LYS A C 1
ATOM 939 O O . LYS A 1 122 ? -0.515 9.011 50.177 1.00 84.62 122 LYS A O 1
ATOM 944 N N . ARG A 1 123 ? -2.507 8.048 49.813 1.00 84.12 123 ARG A N 1
ATOM 945 C CA . ARG A 1 123 ? -3.191 8.584 51.003 1.00 84.12 123 ARG A CA 1
ATOM 946 C C . ARG A 1 123 ? -2.779 7.889 52.299 1.00 84.12 123 ARG A C 1
ATOM 948 O O . ARG A 1 123 ? -2.755 8.530 53.338 1.00 84.12 123 ARG A O 1
ATOM 955 N N . THR A 1 124 ? -2.450 6.607 52.218 1.00 84.94 124 THR A N 1
ATOM 956 C CA . THR A 1 124 ? -2.045 5.748 53.339 1.00 84.94 124 THR A CA 1
ATOM 957 C C . THR A 1 124 ? -0.553 5.415 53.287 1.00 84.94 124 THR A C 1
ATOM 959 O O . THR A 1 124 ? -0.098 4.488 53.949 1.00 84.94 124 THR A O 1
ATOM 962 N N . CYS A 1 125 ? 0.222 6.163 52.494 1.00 85.56 125 CYS A N 1
ATOM 963 C CA . CYS A 1 125 ? 1.654 5.949 52.368 1.00 85.56 125 CYS A CA 1
ATOM 964 C C . CYS A 1 125 ? 2.381 6.339 53.662 1.00 85.56 125 CYS A C 1
ATOM 966 O O . CYS A 1 125 ? 2.267 7.491 54.083 1.00 85.56 125 CYS A O 1
ATOM 968 N N . PRO A 1 126 ? 3.188 5.442 54.256 1.00 85.50 126 PRO A N 1
ATOM 969 C CA . PRO A 1 126 ? 3.971 5.758 55.452 1.00 85.50 126 PRO A CA 1
ATOM 970 C C . PRO A 1 126 ? 5.065 6.804 55.185 1.00 85.50 126 PRO A C 1
ATOM 972 O O . PRO A 1 126 ? 5.563 7.419 56.116 1.00 85.50 126 PRO A O 1
ATOM 975 N N . GLN A 1 127 ? 5.425 7.020 53.914 1.00 82.56 127 GLN A N 1
ATOM 976 C CA . G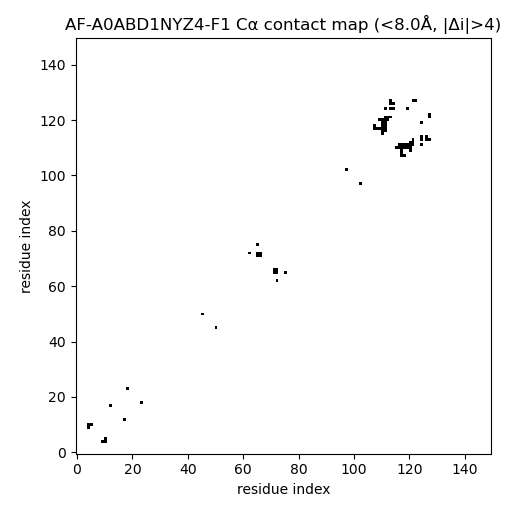LN A 1 127 ? 6.385 8.036 53.463 1.00 82.56 127 GLN A CA 1
ATOM 977 C C . GLN A 1 127 ? 5.698 9.331 53.000 1.00 82.56 127 GLN A C 1
ATOM 979 O O . GLN A 1 127 ? 6.297 10.134 52.288 1.00 82.56 127 GLN A O 1
ATOM 984 N N . ARG A 1 128 ? 4.414 9.533 53.326 1.00 81.44 128 ARG A N 1
ATOM 985 C CA . ARG A 1 128 ? 3.705 10.763 52.968 1.00 81.44 128 ARG A CA 1
ATOM 986 C C . ARG A 1 128 ? 4.254 11.921 53.805 1.00 81.44 128 ARG A C 1
ATOM 988 O O . ARG A 1 128 ? 3.848 12.100 54.949 1.00 81.44 128 ARG A O 1
ATOM 995 N N . SER A 1 129 ? 5.147 12.725 53.233 1.00 71.50 129 SER A N 1
ATOM 996 C CA . SER A 1 129 ? 5.514 14.018 53.810 1.00 71.50 129 SER A CA 1
ATOM 997 C C . SER A 1 129 ? 4.267 14.904 53.851 1.00 71.50 129 SER A C 1
ATOM 999 O O . SER A 1 129 ? 3.621 15.118 52.823 1.00 71.50 129 SER A O 1
ATOM 1001 N N . ASN A 1 130 ? 3.896 15.405 55.030 1.00 64.19 130 ASN A N 1
ATOM 1002 C CA . ASN A 1 130 ? 2.878 16.446 55.157 1.00 64.19 130 ASN A CA 1
ATOM 1003 C C . ASN A 1 130 ? 3.449 17.757 54.598 1.00 64.19 130 ASN A C 1
ATOM 1005 O O . ASN A 1 130 ? 3.922 18.611 55.335 1.00 64.19 130 ASN A O 1
ATOM 1009 N N . THR A 1 131 ? 3.438 17.899 53.280 1.00 53.06 131 THR A N 1
ATOM 1010 C CA . THR A 1 131 ? 3.485 19.203 52.625 1.00 53.06 131 THR A CA 1
ATOM 1011 C C . THR A 1 131 ? 2.045 19.556 52.290 1.00 53.06 131 THR A C 1
ATOM 1013 O O . THR A 1 131 ? 1.424 18.943 51.419 1.00 53.06 131 THR A O 1
ATOM 1016 N N . GLU A 1 132 ? 1.479 20.451 53.090 1.00 62.81 132 GLU A N 1
ATOM 1017 C CA . GLU A 1 132 ? 0.202 21.099 52.813 1.00 62.81 132 GLU A CA 1
ATOM 1018 C C . GLU A 1 132 ? 0.310 21.975 51.553 1.00 62.81 132 GLU A C 1
ATOM 1020 O O . GLU A 1 132 ? 1.400 22.453 51.240 1.00 62.81 132 GLU A O 1
ATOM 1025 N N . VAL A 1 133 ? -0.849 22.217 50.913 1.00 52.75 133 VAL A N 1
ATOM 1026 C CA . VAL A 1 133 ? -1.115 23.097 49.745 1.00 52.75 133 VAL A CA 1
ATOM 1027 C C . VAL A 1 133 ? -0.850 22.416 48.382 1.00 52.75 133 VAL A C 1
ATOM 1029 O O . VAL A 1 133 ? 0.227 21.881 48.165 1.00 52.75 133 VAL A O 1
ATOM 1032 N N . ASP A 1 134 ? -1.717 22.385 47.363 1.00 45.94 134 ASP A N 1
ATOM 1033 C CA . ASP A 1 134 ? -3.128 22.731 47.111 1.00 45.94 134 ASP A CA 1
ATOM 1034 C C . ASP A 1 134 ? -3.450 22.245 45.669 1.00 45.94 134 ASP A C 1
ATOM 1036 O O . ASP A 1 134 ? -2.548 21.874 44.918 1.00 45.94 134 ASP A O 1
ATOM 1040 N N . GLN A 1 135 ? -4.727 22.330 45.301 1.00 46.91 135 GLN A N 1
ATOM 1041 C CA . GLN A 1 135 ? -5.329 22.373 43.966 1.00 46.91 135 GLN A CA 1
ATOM 1042 C C . GLN A 1 135 ? -6.093 21.116 43.531 1.00 46.91 135 GLN A C 1
ATOM 1044 O O . GLN A 1 135 ? -5.582 20.092 43.081 1.00 46.91 135 GLN A O 1
ATOM 1049 N N . ARG A 1 136 ? -7.404 21.262 43.746 1.00 52.75 136 ARG A N 1
ATOM 1050 C CA . ARG A 1 136 ? -8.504 20.577 43.084 1.00 52.75 136 ARG A CA 1
ATOM 1051 C C . ARG A 1 136 ? -8.403 20.856 41.584 1.00 52.75 136 ARG A C 1
ATOM 1053 O O . ARG A 1 136 ? -8.607 21.994 41.181 1.00 52.75 136 ARG A O 1
ATOM 1060 N N . ASP A 1 137 ? -8.160 19.821 40.792 1.00 42.06 137 ASP A N 1
ATOM 1061 C CA . ASP A 1 137 ? -8.550 19.829 39.385 1.00 42.06 137 ASP A CA 1
ATOM 1062 C C . ASP A 1 137 ? -9.916 19.150 39.290 1.00 42.06 137 ASP A C 1
ATOM 1064 O O . ASP A 1 137 ? -10.040 17.929 39.150 1.00 42.06 137 ASP A O 1
ATOM 1068 N N . ASP A 1 138 ? -10.947 19.977 39.443 1.00 46.84 138 ASP A N 1
ATOM 1069 C CA . ASP A 1 138 ? -12.259 19.738 38.863 1.00 46.84 138 ASP A CA 1
ATOM 1070 C C . ASP A 1 138 ? -12.089 19.785 37.334 1.00 46.84 138 ASP A C 1
ATOM 1072 O O . ASP A 1 138 ? -11.867 20.850 36.762 1.00 46.84 138 ASP A O 1
ATOM 1076 N N . ALA A 1 139 ? -12.157 18.628 36.672 1.00 48.66 139 ALA A N 1
ATOM 1077 C CA . ALA A 1 139 ? -12.277 18.545 35.219 1.00 48.66 139 ALA A CA 1
ATOM 1078 C C . ALA A 1 139 ? -13.593 17.845 34.865 1.00 48.66 139 ALA A C 1
ATOM 1080 O O . ALA A 1 139 ? -13.832 16.691 35.227 1.00 48.66 139 ALA A O 1
ATOM 1081 N N . GLN A 1 140 ? -14.425 18.633 34.194 1.00 46.78 140 GLN A N 1
ATOM 1082 C CA . GLN A 1 140 ? -15.838 18.501 33.877 1.00 46.78 140 GLN A CA 1
ATOM 1083 C C . GLN A 1 140 ? -16.312 17.126 33.366 1.00 46.78 140 GLN A C 1
ATOM 1085 O O . GLN A 1 140 ? -15.780 16.564 32.408 1.00 46.78 140 GLN A O 1
ATOM 1090 N N . ASP A 1 141 ? -17.417 16.673 33.961 1.00 41.97 141 ASP A N 1
ATOM 1091 C CA . ASP A 1 141 ? -18.488 15.917 33.307 1.00 41.97 141 ASP A CA 1
ATOM 1092 C C . ASP A 1 141 ? -19.365 16.936 32.564 1.00 41.97 141 ASP A C 1
ATOM 1094 O O . ASP A 1 141 ? -20.142 17.648 33.200 1.00 41.97 141 ASP A O 1
ATOM 1098 N N . ASP A 1 142 ? -19.181 17.084 31.248 1.00 47.03 142 ASP A N 1
ATOM 1099 C CA . ASP A 1 142 ? -20.114 17.859 30.426 1.00 47.03 142 ASP A CA 1
ATOM 1100 C C . ASP A 1 142 ? -21.126 16.903 29.795 1.00 47.03 142 ASP A C 1
ATOM 1102 O O . ASP A 1 142 ? -20.850 16.152 28.849 1.00 47.03 142 ASP A O 1
ATOM 1106 N N . GLY A 1 143 ? -22.287 16.884 30.441 1.00 46.53 143 GLY A N 1
ATOM 1107 C CA . GLY A 1 143 ? -23.431 16.067 30.116 1.00 46.53 143 GLY A CA 1
ATOM 1108 C C . GLY A 1 143 ? -24.027 16.426 28.761 1.00 46.53 143 GLY A C 1
ATOM 1109 O O . GLY A 1 143 ? -24.172 17.576 28.360 1.00 46.53 143 GLY A O 1
ATOM 1110 N N . THR A 1 144 ? -24.445 15.379 28.066 1.00 47.22 144 THR A N 1
ATOM 1111 C CA . THR A 1 144 ? -25.287 15.438 26.876 1.00 47.22 144 THR A CA 1
ATOM 1112 C C . THR A 1 144 ? -26.568 16.235 27.162 1.00 47.22 144 THR A C 1
ATOM 1114 O O . THR A 1 144 ? -27.416 15.770 27.922 1.00 47.22 144 THR A O 1
ATOM 1117 N N . GLN A 1 145 ? -26.752 17.396 26.525 1.00 48.12 145 GLN A N 1
ATOM 1118 C CA . GLN A 1 145 ? -28.065 18.041 26.427 1.00 48.12 145 GLN A CA 1
ATOM 1119 C C . GLN A 1 145 ? -28.737 17.666 25.104 1.00 48.12 145 GLN A C 1
ATOM 1121 O O . GLN A 1 145 ? -28.314 18.038 24.013 1.00 48.12 145 GLN A O 1
ATOM 1126 N N . PHE A 1 146 ? -29.795 16.878 25.254 1.00 47.59 146 PHE A N 1
ATOM 1127 C CA . PHE A 1 146 ? -30.780 16.509 24.253 1.00 47.59 146 PHE A CA 1
ATOM 1128 C C . PHE A 1 146 ? -31.899 17.560 24.304 1.00 47.59 146 PHE A C 1
ATOM 1130 O O . PHE A 1 146 ? -32.523 17.709 25.351 1.00 47.59 146 PHE A O 1
ATOM 1137 N N . TYR A 1 147 ? -32.175 18.263 23.205 1.00 51.94 147 TYR A N 1
ATOM 1138 C CA . TYR A 1 147 ? -33.448 18.961 23.007 1.00 51.94 147 TYR A CA 1
ATOM 1139 C C . TYR A 1 147 ? -33.973 18.649 21.607 1.00 51.94 147 TYR A C 1
ATOM 1141 O O . TYR A 1 147 ? -33.323 18.935 20.603 1.00 51.94 147 TYR A O 1
ATOM 1149 N N . GLY A 1 148 ? -35.141 18.009 21.580 1.00 51.59 148 GLY A N 1
ATOM 1150 C CA . GLY A 1 148 ? -36.055 17.995 20.445 1.00 51.59 148 GLY A CA 1
ATOM 1151 C C . GLY A 1 148 ? -37.205 18.983 20.674 1.00 51.59 148 GLY A C 1
ATOM 1152 O O . GLY A 1 148 ? -37.414 19.426 21.805 1.00 51.59 148 GLY A O 1
ATOM 1153 N N . GLY A 1 149 ? -37.938 19.264 19.594 1.00 54.03 149 GLY A N 1
ATOM 1154 C CA . GLY A 1 149 ? -39.065 20.205 19.480 1.00 54.03 149 GLY A CA 1
ATOM 1155 C C . GLY A 1 149 ? -38.694 21.323 18.497 1.00 54.03 149 GLY A C 1
ATOM 1156 O O . GLY A 1 149 ? -37.683 21.983 18.716 1.00 54.03 149 GLY A O 1
ATOM 1157 N N . ASP A 1 150 ? -39.353 21.539 17.359 1.00 49.09 150 ASP A N 1
ATOM 1158 C CA . ASP A 1 150 ? -40.667 21.118 16.840 1.00 49.09 150 ASP A CA 1
ATOM 1159 C C . ASP A 1 150 ? -40.592 20.817 15.329 1.00 49.09 150 ASP A C 1
ATOM 1161 O O . ASP A 1 150 ? -39.723 21.413 14.646 1.00 49.09 150 ASP A O 1
#

Foldseek 3Di:
DVVVCVVVVVVCDDPVNVCCVVCVVVPPDDPPDDDDDPPPDDDDDDDPVNVVVVVVVVVVVQVVVQVVDPVSVVVVVVPDDDDDDPDDQDPPNDDDDDDPVRVVVVVQCDAAPQPRHGDDHVVPDPPNDPPDDDDDPPDDPPDDDDDDDD

Mean predicted aligned error: 21.13 Å

Secondary structure (DSSP, 8-state):
-HHHHHHTTTT---HHHHHHHHSTTTTS-----TTS-------S---HHHHHHHHHHHHHHHHHHHTT-HHHHHHHHHH---PPPP----TT-SPPPPPHHHHHHHHHTPPPTTT--SSS-TTS-TT-----------------------

Solvent-accessible surface area (backbone atoms only — not comparable to full-atom values): 10212 Å² total; per-residue (Å²): 114,71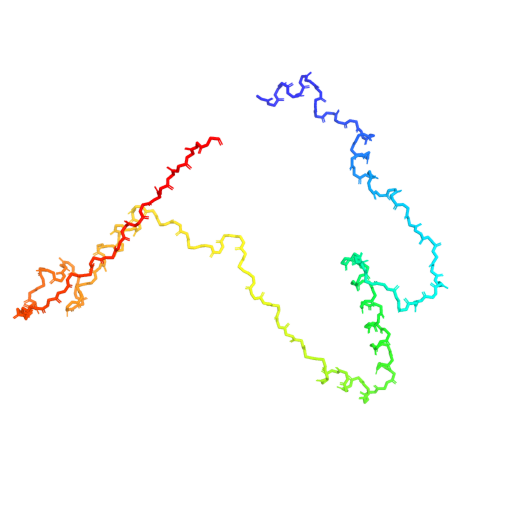,68,58,40,60,73,66,45,67,82,66,67,55,66,69,55,57,48,51,68,71,42,65,71,69,71,63,73,80,84,88,66,91,85,75,74,92,65,95,75,76,97,73,84,74,49,72,66,56,51,49,51,52,52,52,54,56,49,48,55,51,50,58,62,20,70,73,40,71,71,46,38,53,52,52,58,72,68,57,79,85,73,81,77,78,90,71,82,54,94,81,74,60,84,76,84,73,50,73,67,57,52,49,53,56,59,65,66,39,49,12,85,79,78,62,46,67,91,42,47,59,90,70,38,92,80,58,73,89,72,81,86,86,83,86,81,88,76,81,87,82,73,88,83,85,82,86,87,133

Organism: NCBI:txid126358

Radius of gyration: 33.63 Å; Cα contacts (8 Å, |Δi|>4): 42; chains: 1; bounding box: 63×48×86 Å